Protein AF-A0A5C6S5P2-F1 (afdb_monomer)

Radius of gyration: 38.2 Å; Cα contacts (8 Å, |Δi|>4): 94; chains: 1; bounding box: 93×48×112 Å

Mean predicted aligned error: 16.66 Å

pLDDT: mean 77.73, std 19.02, range [35.62, 97.88]

Secondary structure (DSSP, 8-state):
------PPPP---------------------PPP---------TT--TTHHHHTSHHHHHHHHHHHHHTTTS-TTT---SS-EEEESS-TTT-GGGTT-GGGEEEE-HHHHHHHHHHHTT-PPPSS-HHHHHHHHHHHHHHTS------

Organism: NCBI:txid2599412

Nearest PDB structures (foldseek):
  5x42-assembly1_A  TM=6.898E-01  e=7.001E-02  Legionella pneumophila
  8eea-assembly1_H  TM=7.892E-01  e=2.129E-01  Escherichia coli

Structure (mmCIF, N/CA/C/O backbone):
data_AF-A0A5C6S5P2-F1
#
_entry.id   AF-A0A5C6S5P2-F1
#
loop_
_atom_site.group_PDB
_atom_site.id
_atom_site.type_symbol
_atom_site.label_atom_id
_atom_site.label_alt_id
_atom_site.label_comp_id
_atom_site.label_asym_id
_atom_site.label_entity_id
_atom_site.label_seq_id
_atom_site.pdbx_PDB_ins_code
_atom_site.Cartn_x
_atom_site.Cartn_y
_atom_site.Cartn_z
_atom_site.occupancy
_atom_site.B_iso_or_equiv
_atom_site.auth_seq_id
_atom_site.auth_comp_id
_atom_site.auth_asym_id
_atom_site.auth_atom_id
_atom_site.pdbx_PDB_model_num
ATOM 1 N N . MET A 1 1 ? 58.193 -32.053 98.646 1.00 35.62 1 MET A N 1
ATOM 2 C CA . MET A 1 1 ? 59.516 -31.474 98.309 1.00 35.62 1 MET A CA 1
ATOM 3 C C . MET A 1 1 ? 59.824 -31.781 96.852 1.00 35.62 1 MET A C 1
ATOM 5 O O . MET A 1 1 ? 59.446 -32.876 96.456 1.00 35.62 1 MET A O 1
ATOM 9 N N . PRO A 1 2 ? 60.586 -30.974 96.095 1.00 48.47 2 PRO A N 1
ATOM 10 C CA . PRO A 1 2 ? 60.715 -29.510 95.966 1.00 48.47 2 PRO A CA 1
ATOM 11 C C . PRO A 1 2 ? 59.906 -29.014 94.735 1.00 48.47 2 PRO A C 1
ATOM 13 O O . PRO A 1 2 ? 59.460 -29.825 93.932 1.00 48.47 2 PRO A O 1
ATOM 16 N N . SER A 1 3 ? 59.494 -27.737 94.651 1.00 55.91 3 SER A N 1
ATOM 17 C CA . SER A 1 3 ? 60.0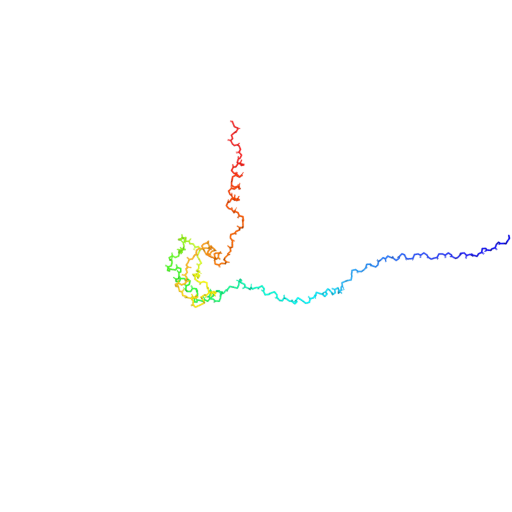38 -26.689 93.740 1.00 55.91 3 SER A CA 1
ATOM 18 C C . SER A 1 3 ? 60.605 -27.235 92.411 1.00 55.91 3 SER A C 1
ATOM 20 O O . SER A 1 3 ? 61.188 -28.298 92.378 1.00 55.91 3 SER A O 1
ATOM 22 N N . TRP A 1 4 ? 60.368 -26.650 91.236 1.00 57.00 4 TRP A N 1
ATOM 23 C CA . TRP A 1 4 ? 61.032 -25.441 90.757 1.00 57.00 4 TRP A CA 1
ATOM 24 C C . TRP A 1 4 ? 60.200 -24.774 89.658 1.00 57.00 4 TRP A C 1
ATOM 26 O O . TRP A 1 4 ? 59.922 -25.337 88.603 1.00 57.00 4 TRP A O 1
ATOM 36 N N . ARG A 1 5 ? 59.870 -23.509 89.912 1.00 53.16 5 ARG A N 1
ATOM 37 C CA . ARG A 1 5 ? 59.452 -22.532 88.911 1.00 53.16 5 ARG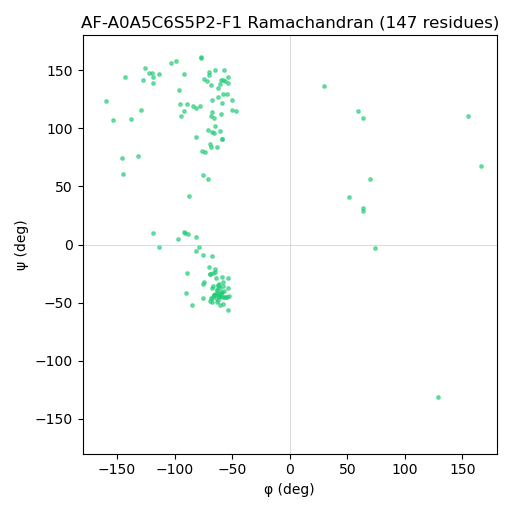 A CA 1
ATOM 38 C C . ARG A 1 5 ? 60.587 -22.337 87.900 1.00 53.16 5 ARG A C 1
ATOM 40 O O . ARG A 1 5 ? 61.725 -22.116 88.313 1.00 53.16 5 ARG A O 1
ATOM 47 N N . ARG A 1 6 ? 60.275 -22.259 86.604 1.00 55.44 6 ARG A N 1
ATOM 48 C CA . ARG A 1 6 ? 61.043 -21.417 85.673 1.00 55.44 6 ARG A CA 1
ATOM 49 C C . ARG A 1 6 ? 60.113 -20.483 84.910 1.00 55.44 6 ARG A C 1
ATOM 51 O O . ARG A 1 6 ? 58.960 -20.791 84.642 1.00 55.44 6 ARG A O 1
ATOM 58 N N . ARG A 1 7 ? 60.647 -19.278 84.743 1.00 54.59 7 ARG A N 1
ATOM 59 C CA . ARG A 1 7 ? 59.991 -18.004 84.469 1.00 54.59 7 ARG A CA 1
ATOM 60 C C . ARG A 1 7 ? 59.403 -17.919 83.064 1.00 54.59 7 ARG A C 1
ATOM 62 O O . ARG A 1 7 ? 60.002 -18.374 82.099 1.00 54.59 7 ARG A O 1
ATOM 69 N N . VAL A 1 8 ? 58.283 -17.212 83.004 1.00 54.47 8 VAL A N 1
ATOM 70 C CA . VAL A 1 8 ? 57.686 -16.593 81.819 1.00 54.47 8 VAL A CA 1
ATOM 71 C C . VAL A 1 8 ? 58.572 -15.432 81.344 1.00 54.47 8 VAL A C 1
ATOM 73 O O . VAL A 1 8 ? 58.969 -14.620 82.186 1.00 54.47 8 VAL A O 1
ATOM 76 N N . PRO A 1 9 ? 58.821 -15.271 80.033 1.00 56.81 9 PRO A N 1
ATOM 77 C CA . PRO A 1 9 ? 59.046 -13.967 79.437 1.00 56.81 9 PRO A CA 1
ATOM 78 C C . PRO A 1 9 ? 57.751 -13.419 78.819 1.00 56.81 9 PRO A C 1
ATOM 80 O O . PRO A 1 9 ? 57.001 -14.112 78.132 1.00 56.81 9 PRO A O 1
ATOM 83 N N . LEU A 1 10 ? 57.507 -12.152 79.137 1.00 51.69 10 LEU A N 1
ATOM 84 C CA . LEU A 1 10 ? 56.377 -11.325 78.739 1.00 51.69 10 LEU A CA 1
ATOM 85 C C . LEU A 1 10 ? 56.464 -10.879 77.270 1.00 51.69 10 LEU A C 1
ATOM 87 O O . LEU A 1 10 ? 57.522 -10.483 76.799 1.00 51.69 10 LEU A O 1
ATOM 91 N N . ALA A 1 11 ? 55.282 -10.849 76.651 1.00 49.47 11 ALA A N 1
ATOM 92 C CA . ALA A 1 11 ? 54.791 -9.893 75.657 1.00 49.47 11 ALA A CA 1
ATOM 93 C C . ALA A 1 11 ? 55.548 -9.697 74.324 1.00 49.47 11 ALA A C 1
ATOM 95 O O . ALA A 1 11 ? 56.562 -9.015 74.245 1.00 49.47 11 ALA A O 1
ATOM 96 N N . ALA A 1 12 ? 54.873 -10.068 73.232 1.00 48.31 12 ALA A N 1
ATOM 97 C CA . ALA A 1 12 ? 54.736 -9.171 72.087 1.00 48.31 12 ALA A CA 1
ATOM 98 C C . ALA A 1 12 ? 53.296 -9.240 71.560 1.00 48.31 12 ALA A C 1
ATOM 100 O O . ALA A 1 12 ? 52.824 -10.237 71.019 1.00 48.31 12 ALA A O 1
ATOM 101 N N . SER A 1 13 ? 52.593 -8.148 71.817 1.00 54.56 13 SER A N 1
ATOM 102 C CA . SER A 1 13 ? 51.258 -7.822 71.353 1.00 54.56 13 SER A CA 1
ATOM 103 C C . SER A 1 13 ? 51.219 -7.657 69.829 1.00 54.56 13 SER A C 1
ATOM 105 O O . SER A 1 13 ? 52.148 -7.136 69.219 1.00 54.56 13 SER A O 1
ATOM 107 N N . THR A 1 14 ? 50.052 -7.979 69.263 1.00 53.38 14 THR A N 1
ATOM 108 C CA . THR A 1 14 ? 49.476 -7.438 68.018 1.00 53.38 14 THR A CA 1
ATOM 109 C C . THR A 1 14 ? 50.200 -7.688 66.693 1.00 53.38 14 THR A C 1
ATOM 111 O O . THR A 1 14 ? 51.063 -6.925 66.280 1.00 53.38 14 THR A O 1
ATOM 114 N N . ARG A 1 15 ? 49.596 -8.553 65.873 1.00 51.53 15 ARG A N 1
ATOM 115 C CA . ARG A 1 15 ? 48.846 -8.057 64.707 1.00 51.53 15 ARG A CA 1
ATOM 116 C C . ARG A 1 15 ? 47.754 -9.060 64.338 1.00 51.53 15 ARG A C 1
ATOM 118 O O . ARG A 1 15 ? 48.019 -10.132 63.809 1.00 51.53 15 ARG A O 1
ATOM 125 N N . ARG A 1 16 ? 46.509 -8.684 64.639 1.00 54.16 16 ARG A N 1
ATOM 126 C CA . ARG A 1 16 ? 45.293 -9.257 64.048 1.00 54.16 16 ARG A CA 1
ATOM 127 C C . ARG A 1 16 ? 45.525 -9.315 62.535 1.00 54.16 16 ARG A C 1
ATOM 129 O O . ARG A 1 16 ? 45.685 -8.261 61.919 1.00 54.16 16 ARG A O 1
ATOM 136 N N . GLN A 1 17 ? 45.583 -10.505 61.944 1.00 50.72 17 GLN A N 1
ATOM 137 C CA . GLN A 1 17 ? 45.467 -10.618 60.495 1.00 50.72 17 GLN A CA 1
ATOM 138 C C . GLN A 1 17 ? 44.032 -10.229 60.150 1.00 50.72 17 GLN A C 1
ATOM 140 O O . GLN A 1 17 ? 43.100 -11.006 60.340 1.00 50.72 17 GLN A O 1
ATOM 145 N N . GLN A 1 18 ? 43.839 -8.971 59.759 1.00 57.09 18 GLN A N 1
ATOM 146 C CA . GLN A 1 18 ? 42.621 -8.589 59.068 1.00 57.09 18 GLN A CA 1
ATOM 147 C C . GLN A 1 18 ? 42.675 -9.176 57.653 1.00 57.09 18 GLN A C 1
ATOM 149 O O . GLN A 1 18 ? 43.750 -9.180 57.045 1.00 57.09 18 GLN A O 1
ATOM 154 N N . PRO A 1 19 ? 41.545 -9.674 57.129 1.00 48.25 19 PRO A N 1
ATOM 155 C CA . PRO A 1 19 ? 41.481 -10.197 55.778 1.00 48.25 19 PRO A CA 1
ATOM 156 C C . PRO A 1 19 ? 41.799 -9.095 54.769 1.00 48.25 19 PRO A C 1
ATOM 158 O O . PRO A 1 19 ? 41.315 -7.965 54.854 1.00 48.25 19 PRO A O 1
ATOM 161 N N . CYS A 1 20 ? 42.640 -9.460 53.809 1.00 46.25 20 CYS A N 1
ATOM 162 C CA . CYS A 1 20 ? 42.955 -8.667 52.643 1.00 46.25 20 CYS A CA 1
ATOM 163 C C . CYS A 1 20 ? 41.675 -8.391 51.841 1.00 46.25 20 CYS A C 1
ATOM 165 O O . CYS A 1 20 ? 41.104 -9.277 51.216 1.00 46.25 20 CYS A O 1
ATOM 167 N N . TRP A 1 21 ? 41.251 -7.133 51.803 1.00 48.00 21 TRP A N 1
ATOM 168 C CA . TRP A 1 21 ? 40.530 -6.637 50.640 1.00 48.00 21 TRP A CA 1
ATOM 169 C C . TRP A 1 21 ? 41.561 -6.085 49.665 1.00 48.00 21 TRP A C 1
ATOM 171 O O . TRP A 1 21 ? 42.284 -5.144 49.994 1.00 48.00 21 TRP A O 1
ATOM 181 N N . PRO A 1 22 ? 41.605 -6.626 48.445 1.00 50.53 22 PRO A N 1
ATOM 182 C CA . PRO A 1 22 ? 41.830 -5.763 47.311 1.00 50.53 22 PRO A CA 1
ATOM 183 C C . PRO A 1 22 ? 40.760 -6.032 46.261 1.00 50.53 22 PRO A C 1
ATOM 185 O O . PRO A 1 22 ? 40.716 -7.089 45.632 1.00 50.53 22 PRO A O 1
ATOM 188 N N . TRP A 1 23 ? 39.945 -5.009 46.012 1.00 52.06 23 TRP A N 1
ATOM 189 C CA . TRP A 1 23 ? 39.332 -4.822 44.706 1.00 52.06 23 TRP A CA 1
ATOM 190 C C . TRP A 1 23 ? 40.459 -4.692 43.681 1.00 52.06 23 TRP A C 1
ATOM 192 O O . TRP A 1 23 ? 40.996 -3.611 43.440 1.00 52.06 23 TRP A O 1
ATOM 202 N N . ARG A 1 24 ? 40.864 -5.831 43.118 1.00 44.78 24 ARG A N 1
ATOM 203 C CA . ARG A 1 24 ? 41.831 -5.904 42.033 1.00 44.78 24 ARG A CA 1
ATOM 204 C C . ARG A 1 24 ? 41.052 -5.950 40.726 1.00 44.78 24 ARG A C 1
ATOM 206 O O . ARG A 1 24 ? 40.370 -6.917 40.406 1.00 44.78 24 ARG A O 1
ATOM 213 N N . ARG A 1 25 ? 41.159 -4.859 39.978 1.00 48.03 25 ARG A N 1
ATOM 214 C CA . ARG A 1 25 ? 40.766 -4.756 38.576 1.00 48.03 25 ARG A CA 1
ATOM 215 C C . ARG A 1 25 ? 41.707 -5.676 37.780 1.00 48.03 25 ARG A C 1
ATOM 217 O O . ARG A 1 25 ? 42.897 -5.388 37.699 1.00 48.03 25 ARG A O 1
ATOM 224 N N . GLY A 1 26 ? 41.203 -6.799 37.263 1.00 44.81 26 GLY A N 1
ATOM 225 C CA . GLY A 1 26 ? 41.970 -7.686 36.381 1.00 44.81 26 GLY A CA 1
ATOM 226 C C . GLY A 1 26 ? 41.516 -9.147 36.367 1.00 44.81 26 GLY A C 1
ATOM 227 O O . GLY A 1 26 ? 41.780 -9.890 37.304 1.00 44.81 26 GLY A O 1
ATOM 228 N N . SER A 1 27 ? 40.934 -9.547 35.234 1.00 53.81 27 SER A N 1
ATOM 229 C CA . SER A 1 27 ? 41.123 -10.872 34.622 1.00 53.81 27 SER A CA 1
ATOM 230 C C . SER A 1 27 ? 40.516 -12.089 35.328 1.00 53.81 27 SER A C 1
ATOM 232 O O . SER A 1 27 ? 41.183 -13.092 35.557 1.00 53.81 27 SER A O 1
ATOM 234 N N . GLY A 1 28 ? 39.205 -12.048 35.569 1.00 43.53 28 GLY A N 1
ATOM 235 C CA . GLY A 1 28 ? 38.398 -13.266 35.609 1.00 43.53 28 GLY A CA 1
ATOM 236 C C . GLY A 1 28 ? 38.043 -13.674 34.182 1.00 43.53 28 GLY A C 1
ATOM 237 O O . GLY A 1 28 ? 37.068 -13.175 33.624 1.00 43.53 28 GLY A O 1
ATOM 238 N N . CYS A 1 29 ? 38.859 -14.534 33.572 1.00 51.97 29 CYS A N 1
ATOM 239 C CA . CYS A 1 29 ? 38.574 -15.138 32.275 1.00 51.97 29 CYS A CA 1
ATOM 240 C C . CYS A 1 29 ? 37.396 -16.103 32.447 1.00 51.97 29 CYS A C 1
ATOM 242 O O . CYS A 1 29 ? 37.594 -17.303 32.638 1.00 51.97 29 CYS A O 1
ATOM 244 N N . TRP A 1 30 ? 36.164 -15.600 32.396 1.00 53.53 30 TRP A N 1
ATOM 245 C CA . TRP A 1 30 ? 35.026 -16.451 32.084 1.00 53.53 30 TRP A CA 1
ATOM 246 C C . TRP A 1 30 ? 35.295 -17.001 30.685 1.00 53.53 30 TRP A C 1
ATOM 248 O O . TRP A 1 30 ? 35.115 -16.313 29.682 1.00 53.53 30 TRP A O 1
ATOM 258 N N . ARG A 1 31 ? 35.834 -18.220 30.601 1.00 51.66 31 ARG A N 1
ATOM 259 C CA . ARG A 1 31 ? 35.862 -18.971 29.350 1.00 51.66 31 ARG A CA 1
ATOM 260 C C . ARG A 1 31 ? 34.410 -19.336 29.068 1.00 51.66 31 ARG A C 1
ATOM 262 O O . ARG A 1 31 ? 33.925 -20.376 29.496 1.00 51.66 31 ARG A O 1
ATOM 269 N N . HIS A 1 32 ? 33.700 -18.431 28.404 1.00 54.03 32 HIS A N 1
ATOM 270 C CA . HIS A 1 32 ? 32.482 -18.798 27.709 1.00 54.03 32 HIS A CA 1
ATOM 271 C C . HIS A 1 32 ? 32.885 -19.881 26.695 1.00 54.03 32 HIS A C 1
ATOM 273 O O . HIS A 1 32 ? 33.873 -19.678 25.978 1.00 54.03 32 HIS A O 1
ATOM 279 N N . PRO A 1 33 ? 32.204 -21.039 26.639 1.00 59.00 33 PRO A N 1
ATOM 280 C CA . PRO A 1 33 ? 32.390 -21.946 25.514 1.00 59.00 33 PRO A CA 1
ATOM 281 C C . PRO A 1 33 ? 32.146 -21.145 24.222 1.00 59.00 33 PRO A C 1
ATOM 283 O O . PRO A 1 33 ? 31.241 -20.301 24.215 1.00 59.00 33 PRO A O 1
ATOM 286 N N . PRO A 1 34 ? 32.943 -21.331 23.149 1.00 56.69 34 PRO A N 1
ATOM 287 C CA . PRO A 1 34 ? 32.624 -20.695 21.881 1.00 56.69 34 PRO A CA 1
ATOM 288 C C . PRO A 1 34 ? 31.197 -21.105 21.536 1.00 56.69 34 PRO A C 1
ATOM 290 O O . PRO A 1 34 ? 30.861 -22.285 21.624 1.00 56.69 34 PRO A O 1
ATOM 293 N N . ALA A 1 35 ? 30.349 -20.131 21.216 1.00 57.25 35 ALA A N 1
ATOM 294 C CA . ALA A 1 35 ? 28.999 -20.393 20.752 1.00 57.25 35 ALA A CA 1
ATOM 295 C C . ALA A 1 35 ? 29.085 -21.162 19.422 1.00 57.25 35 ALA A C 1
ATOM 297 O O . ALA A 1 35 ? 29.068 -20.579 18.340 1.00 57.25 35 ALA A O 1
ATOM 298 N N . SER A 1 36 ? 29.231 -22.483 19.491 1.00 58.69 36 SER A N 1
ATOM 299 C CA . SER A 1 36 ? 29.076 -23.408 18.377 1.00 58.69 36 SER A CA 1
ATOM 300 C C . SER A 1 36 ? 27.585 -23.507 18.079 1.00 58.69 36 SER A C 1
ATOM 302 O O . SER A 1 36 ? 26.883 -24.407 18.523 1.00 58.69 36 SER A O 1
ATOM 304 N N . GLY A 1 37 ? 27.088 -22.499 17.372 1.00 51.50 37 GLY A N 1
ATOM 305 C CA . GLY A 1 37 ? 25.681 -22.382 17.034 1.00 51.50 37 GLY A CA 1
ATOM 306 C C . GLY A 1 37 ? 25.379 -20.984 16.536 1.00 51.50 37 GLY A C 1
ATOM 307 O O . GLY A 1 37 ? 24.701 -20.220 17.216 1.00 51.50 37 GLY A O 1
ATOM 308 N N . GLY A 1 38 ? 25.922 -20.631 15.367 1.00 48.91 38 GLY A N 1
ATOM 309 C CA . GLY A 1 38 ? 25.502 -19.431 14.653 1.00 48.91 38 GLY A CA 1
ATOM 310 C C . GLY A 1 38 ? 23.982 -19.439 14.553 1.00 48.91 38 GLY A C 1
ATOM 311 O O . GLY A 1 38 ? 23.400 -20.346 13.961 1.00 48.91 38 GLY A O 1
ATOM 312 N N . SER A 1 39 ? 23.328 -18.469 15.182 1.00 55.44 39 SER A N 1
ATOM 313 C CA . SER A 1 39 ? 21.882 -18.349 15.129 1.00 55.44 39 SER A CA 1
ATOM 314 C C . SER A 1 39 ? 21.478 -18.023 13.689 1.00 55.44 39 SER A C 1
ATOM 316 O O . SER A 1 39 ? 21.479 -16.861 13.286 1.00 55.44 39 SER A O 1
ATOM 318 N N . THR A 1 40 ? 21.104 -19.026 12.894 1.00 56.28 40 THR A N 1
ATOM 319 C CA . THR A 1 40 ? 20.336 -18.842 11.654 1.00 56.28 40 THR A CA 1
ATOM 320 C C . THR A 1 40 ? 18.904 -18.441 12.006 1.00 56.28 40 THR A C 1
ATOM 322 O O . THR A 1 40 ? 17.941 -19.108 11.628 1.00 56.28 40 THR A O 1
ATOM 325 N N . LEU A 1 41 ? 18.740 -17.354 12.765 1.00 58.16 41 LEU A N 1
ATOM 326 C CA . LEU A 1 41 ? 17.472 -16.647 12.792 1.00 58.16 41 LEU A CA 1
ATOM 327 C C . LEU A 1 41 ? 17.302 -16.096 11.379 1.00 58.16 41 LEU A C 1
ATOM 329 O O . LEU A 1 41 ? 17.997 -15.171 10.960 1.00 58.16 41 LEU A O 1
ATOM 333 N N . ARG A 1 42 ? 16.455 -16.777 10.604 1.00 56.25 42 ARG A N 1
ATOM 334 C CA . ARG A 1 42 ? 16.115 -16.416 9.231 1.00 56.25 42 ARG A CA 1
ATOM 335 C C . ARG A 1 42 ? 15.741 -14.937 9.226 1.00 56.25 42 ARG A C 1
ATOM 337 O O . ARG A 1 42 ? 14.888 -14.505 9.998 1.00 56.25 42 ARG A O 1
ATOM 344 N N . ASN A 1 43 ? 16.416 -14.155 8.388 1.00 57.38 43 ASN A N 1
ATOM 345 C CA . ASN A 1 43 ? 16.182 -12.721 8.252 1.00 57.38 43 ASN A CA 1
ATOM 346 C C . ASN A 1 43 ? 14.883 -12.481 7.458 1.00 57.38 43 ASN A C 1
ATOM 348 O O . ASN A 1 43 ? 14.893 -11.896 6.374 1.00 57.38 43 ASN A O 1
ATOM 352 N N . ASP A 1 44 ? 13.757 -12.986 7.967 1.00 59.47 44 ASP A N 1
ATOM 353 C CA . ASP A 1 44 ? 12.447 -12.921 7.310 1.00 59.47 44 ASP A CA 1
ATOM 354 C C . ASP A 1 44 ? 11.893 -11.490 7.227 1.00 59.47 44 ASP A C 1
ATOM 356 O O . ASP A 1 44 ? 10.969 -11.226 6.463 1.00 59.47 44 ASP A O 1
ATOM 360 N N . PHE A 1 45 ? 12.529 -10.538 7.917 1.00 63.97 45 PHE A N 1
ATOM 361 C CA . PHE A 1 45 ? 12.230 -9.105 7.857 1.00 63.97 45 PHE A CA 1
ATOM 362 C C . PHE A 1 45 ? 13.041 -8.342 6.796 1.00 63.97 45 PHE A C 1
ATOM 364 O O . PHE A 1 45 ? 13.029 -7.107 6.770 1.00 63.97 45 PHE A O 1
ATOM 371 N N . THR A 1 46 ? 13.761 -9.044 5.914 1.00 75.31 46 THR A N 1
ATOM 372 C CA . THR A 1 46 ? 14.506 -8.403 4.822 1.00 75.31 46 THR A CA 1
ATOM 373 C C . THR A 1 46 ? 13.550 -7.594 3.938 1.00 75.31 46 THR A C 1
ATOM 375 O O . THR A 1 46 ? 12.609 -8.131 3.357 1.00 75.31 46 THR A O 1
ATOM 378 N N . ARG A 1 47 ? 13.784 -6.281 3.799 1.00 80.69 47 ARG A N 1
ATOM 379 C CA . ARG A 1 47 ? 12.977 -5.407 2.926 1.00 80.69 47 ARG A CA 1
ATOM 380 C C . ARG A 1 47 ? 13.346 -5.609 1.452 1.00 80.69 47 ARG A C 1
ATOM 382 O O . ARG A 1 47 ? 14.089 -4.806 0.886 1.00 80.69 47 ARG A O 1
ATOM 389 N N . TYR A 1 48 ? 12.808 -6.661 0.834 1.00 84.38 48 TYR A N 1
ATOM 390 C CA . TYR A 1 48 ? 13.073 -7.031 -0.565 1.00 84.38 48 TYR A CA 1
ATOM 391 C C . TYR A 1 48 ? 12.815 -5.885 -1.553 1.00 84.38 48 TYR A C 1
ATOM 393 O O . TYR A 1 48 ? 13.612 -5.674 -2.456 1.00 84.38 48 TYR A O 1
ATOM 401 N N . SER A 1 49 ? 11.783 -5.067 -1.344 1.0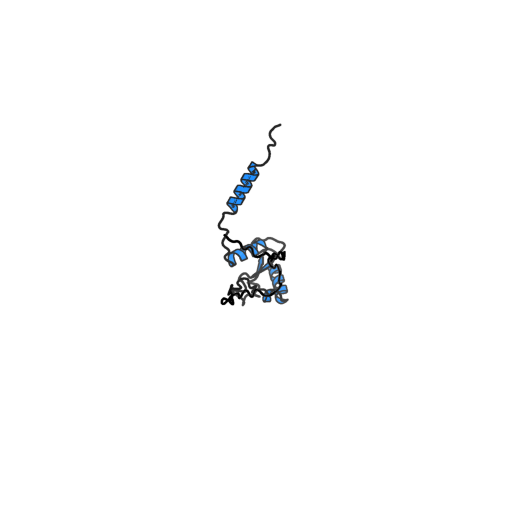0 87.69 49 SER A N 1
ATOM 402 C CA . SER A 1 49 ? 11.437 -3.950 -2.237 1.00 87.69 49 SER A CA 1
ATOM 403 C C . SER A 1 49 ? 12.304 -2.690 -2.060 1.00 87.69 49 SER A C 1
ATOM 405 O O . SER A 1 49 ? 12.133 -1.718 -2.797 1.00 87.69 49 SER A O 1
ATOM 407 N N . ARG A 1 50 ? 13.263 -2.654 -1.117 1.00 90.06 50 ARG A N 1
ATOM 408 C CA . ARG A 1 50 ? 14.059 -1.439 -0.825 1.00 90.06 50 ARG A CA 1
ATOM 409 C C . ARG A 1 50 ? 14.866 -0.945 -2.027 1.00 90.06 50 ARG A C 1
ATOM 411 O O . ARG A 1 50 ? 15.021 0.259 -2.193 1.00 90.06 50 ARG A O 1
ATOM 418 N N . HIS A 1 51 ? 15.419 -1.848 -2.830 1.00 88.31 51 HIS A N 1
ATOM 419 C CA . HIS A 1 51 ? 16.204 -1.468 -4.008 1.00 88.31 51 HIS A CA 1
ATOM 420 C C . HIS A 1 51 ? 15.306 -0.963 -5.148 1.00 88.31 51 HIS A C 1
ATOM 422 O O . HIS A 1 51 ? 15.686 -0.034 -5.853 1.00 88.31 51 HIS A O 1
ATOM 428 N N . VAL A 1 52 ? 14.088 -1.505 -5.257 1.00 90.62 52 VAL A N 1
ATOM 429 C CA . VAL A 1 52 ? 13.069 -1.089 -6.232 1.00 90.62 52 VAL A CA 1
ATOM 430 C C . VAL A 1 52 ? 12.571 0.322 -5.919 1.00 90.62 52 VAL A C 1
ATOM 432 O O . VAL A 1 52 ? 12.566 1.200 -6.776 1.00 90.62 52 VAL A O 1
ATOM 435 N N . THR A 1 53 ? 12.211 0.573 -4.660 1.00 91.19 53 THR A N 1
ATOM 436 C CA . THR A 1 53 ? 11.469 1.781 -4.262 1.00 91.19 53 THR A CA 1
ATOM 437 C C . THR A 1 53 ? 12.322 3.045 -4.082 1.00 91.19 53 THR A C 1
ATOM 439 O O . THR A 1 53 ? 11.781 4.128 -3.862 1.00 91.19 53 THR A O 1
ATOM 442 N N . ARG A 1 54 ? 13.657 2.956 -4.178 1.00 91.62 54 ARG A N 1
ATOM 443 C CA . ARG A 1 54 ? 14.561 4.112 -3.984 1.00 91.62 54 ARG A CA 1
ATOM 444 C C . ARG A 1 54 ? 14.857 4.905 -5.256 1.00 91.62 54 ARG A C 1
ATOM 446 O O . ARG A 1 54 ? 15.227 6.074 -5.155 1.00 91.62 54 ARG A O 1
ATOM 453 N N . GLY A 1 55 ? 14.742 4.281 -6.425 1.00 92.62 55 GLY A N 1
ATOM 454 C CA . GLY A 1 55 ? 15.174 4.872 -7.692 1.00 92.62 55 GLY A CA 1
ATOM 455 C C . GLY A 1 55 ? 14.216 5.933 -8.257 1.00 92.62 55 GLY A C 1
ATOM 456 O O . GLY A 1 55 ? 13.034 5.956 -7.909 1.00 92.62 55 GLY A O 1
ATOM 457 N N . PRO A 1 56 ? 14.685 6.790 -9.185 1.00 94.38 56 PRO A N 1
ATOM 458 C CA . PRO A 1 56 ? 13.837 7.766 -9.879 1.00 94.38 56 PRO A CA 1
ATOM 459 C C . PRO A 1 56 ? 12.724 7.097 -10.697 1.00 94.38 56 PRO A C 1
ATOM 461 O O . PRO A 1 56 ? 11.603 7.600 -10.723 1.00 94.38 56 PRO A O 1
ATOM 464 N N . ARG A 1 57 ? 12.995 5.913 -11.267 1.00 94.81 57 ARG A N 1
ATOM 465 C CA . ARG A 1 57 ? 11.996 5.078 -11.952 1.00 94.81 57 ARG A CA 1
ATOM 466 C C . ARG A 1 57 ? 10.770 4.820 -11.074 1.00 94.81 57 ARG A C 1
ATOM 468 O O . ARG A 1 57 ? 9.645 4.959 -11.539 1.00 94.81 57 ARG A O 1
ATOM 475 N N . TRP A 1 58 ? 10.984 4.491 -9.800 1.00 96.38 58 TRP A N 1
ATOM 476 C CA . TRP A 1 58 ? 9.890 4.262 -8.860 1.00 96.38 58 TRP A CA 1
ATOM 477 C C . TRP A 1 58 ? 9.113 5.534 -8.544 1.00 96.38 58 TRP A C 1
ATOM 479 O O . TRP A 1 58 ? 7.896 5.482 -8.430 1.00 96.38 58 TRP A O 1
ATOM 489 N N . LYS A 1 59 ? 9.783 6.687 -8.428 1.00 95.44 59 LYS A N 1
ATOM 490 C CA . LYS A 1 59 ? 9.098 7.966 -8.181 1.00 95.44 59 LYS A CA 1
ATOM 491 C C . LYS A 1 59 ? 8.127 8.304 -9.314 1.00 95.44 59 LYS A C 1
ATOM 493 O O . LYS A 1 59 ? 6.986 8.654 -9.031 1.00 95.44 59 LYS A O 1
ATOM 498 N N . ALA A 1 60 ? 8.562 8.144 -10.564 1.00 96.19 60 ALA A N 1
ATOM 499 C CA . ALA A 1 60 ? 7.713 8.355 -11.734 1.00 96.19 60 ALA A CA 1
ATOM 500 C C . ALA A 1 60 ? 6.538 7.363 -11.763 1.00 96.19 60 ALA A C 1
ATOM 502 O O . ALA A 1 60 ? 5.385 7.773 -11.861 1.00 96.19 60 ALA A O 1
ATOM 503 N N . LEU A 1 61 ? 6.822 6.069 -11.582 1.00 96.44 61 LEU A N 1
ATOM 504 C CA . LEU A 1 61 ? 5.804 5.017 -11.578 1.00 96.44 61 LEU A CA 1
ATOM 505 C C . LEU A 1 61 ? 4.775 5.209 -10.458 1.00 96.44 61 LEU A C 1
ATOM 507 O O . LEU A 1 61 ? 3.576 5.085 -10.682 1.00 96.44 61 LEU A O 1
ATOM 511 N N . ARG A 1 62 ? 5.236 5.573 -9.259 1.00 96.75 62 ARG A N 1
ATOM 512 C CA . ARG A 1 62 ? 4.376 5.897 -8.122 1.00 96.75 62 ARG A CA 1
ATOM 513 C C . ARG A 1 62 ? 3.411 7.026 -8.464 1.00 96.75 62 ARG A C 1
ATOM 515 O O . ARG A 1 62 ? 2.242 6.914 -8.119 1.00 96.75 62 ARG A O 1
ATOM 522 N N . MET A 1 63 ? 3.882 8.098 -9.098 1.00 96.75 63 MET A N 1
ATOM 523 C CA . MET A 1 63 ? 3.003 9.204 -9.483 1.00 96.75 63 MET A CA 1
ATOM 524 C C . MET A 1 63 ? 1.985 8.774 -10.540 1.00 96.75 63 MET A C 1
ATOM 526 O O . MET A 1 63 ? 0.807 9.058 -10.362 1.00 96.75 63 MET A O 1
ATOM 530 N N . ALA A 1 64 ? 2.405 8.012 -11.554 1.00 97.19 64 ALA A N 1
ATOM 531 C CA . ALA A 1 64 ? 1.503 7.490 -12.582 1.00 97.19 64 ALA A CA 1
ATOM 532 C C . ALA A 1 64 ? 0.398 6.589 -11.996 1.00 97.19 64 ALA A C 1
ATOM 534 O O . ALA A 1 64 ? -0.764 6.704 -12.373 1.00 97.19 64 ALA A O 1
ATOM 535 N N . VAL A 1 65 ? 0.737 5.726 -11.033 1.00 97.38 65 VAL A N 1
ATOM 536 C CA . VAL A 1 65 ? -0.240 4.877 -10.326 1.00 97.38 65 VAL A CA 1
ATOM 537 C C . VAL A 1 65 ? -1.196 5.719 -9.479 1.00 97.38 65 VAL A C 1
ATOM 539 O O . VAL A 1 65 ? -2.400 5.497 -9.512 1.00 97.38 65 VAL A O 1
ATOM 542 N N . MET A 1 66 ? -0.683 6.716 -8.752 1.00 96.94 66 MET A N 1
ATOM 543 C CA . MET A 1 66 ? -1.518 7.605 -7.934 1.00 96.94 66 MET A CA 1
ATOM 544 C C . MET A 1 66 ? -2.497 8.420 -8.786 1.00 96.94 66 MET A C 1
ATOM 546 O O . MET A 1 66 ? -3.644 8.605 -8.384 1.00 96.94 66 MET A O 1
ATOM 550 N N . GLU A 1 67 ? -2.059 8.882 -9.956 1.00 97.06 67 GLU A N 1
ATOM 551 C CA . GLU A 1 67 ? -2.896 9.601 -10.916 1.00 97.06 67 GLU A CA 1
ATOM 552 C C . GLU A 1 67 ? -3.962 8.688 -11.532 1.00 97.06 67 GLU A C 1
ATOM 554 O O . GLU A 1 67 ? -5.140 9.046 -11.525 1.00 97.06 67 GLU A O 1
ATOM 559 N N . ARG A 1 68 ? -3.581 7.473 -11.958 1.00 97.12 68 ARG A N 1
ATOM 560 C CA . ARG A 1 68 ? -4.509 6.434 -12.440 1.00 97.12 68 ARG A CA 1
ATOM 561 C C . ARG A 1 68 ? -5.603 6.130 -11.416 1.00 97.12 68 ARG A C 1
ATOM 563 O O . ARG A 1 68 ? -6.775 6.062 -11.772 1.00 97.12 68 ARG A O 1
ATOM 570 N N . ASP A 1 69 ? -5.223 5.981 -10.149 1.00 96.50 69 ASP A N 1
ATOM 571 C CA . ASP A 1 69 ? -6.142 5.643 -9.055 1.00 96.50 69 ASP A CA 1
ATOM 572 C C . ASP A 1 69 ? -6.901 6.882 -8.525 1.00 96.50 69 ASP A C 1
ATOM 574 O O . ASP A 1 69 ? -7.629 6.817 -7.530 1.00 96.50 69 ASP A O 1
ATOM 578 N N . GLY A 1 70 ? -6.744 8.044 -9.173 1.00 97.00 70 GLY A N 1
ATOM 579 C CA . GLY A 1 70 ? -7.456 9.276 -8.838 1.00 97.00 70 GLY A CA 1
ATOM 580 C C . GLY A 1 70 ? -7.136 9.810 -7.440 1.00 97.00 70 GLY A C 1
ATOM 581 O O . GLY A 1 70 ? -7.999 10.432 -6.809 1.00 97.00 70 GLY A O 1
ATOM 582 N N . PHE A 1 71 ? -5.925 9.542 -6.941 1.00 97.19 71 PHE A N 1
ATOM 583 C CA . PHE A 1 71 ? -5.467 9.875 -5.590 1.00 97.19 71 PHE A CA 1
ATOM 584 C C . PHE A 1 71 ? -6.431 9.386 -4.497 1.00 97.19 71 PHE A C 1
ATOM 586 O O . PHE A 1 71 ? -6.703 10.088 -3.515 1.00 97.19 71 PHE A O 1
ATOM 593 N N . LYS A 1 72 ? -6.956 8.171 -4.670 1.00 97.88 72 LYS A N 1
ATOM 594 C CA . LYS A 1 72 ? -7.817 7.479 -3.708 1.00 97.88 72 LYS A CA 1
ATOM 595 C C . LYS A 1 72 ? -7.253 6.104 -3.390 1.00 97.88 72 LYS A C 1
ATOM 597 O O . LYS A 1 72 ? -6.593 5.483 -4.214 1.00 97.88 72 LYS A O 1
ATOM 602 N N . CYS A 1 73 ? -7.549 5.623 -2.189 1.00 97.81 73 CYS A N 1
ATOM 603 C CA . CYS A 1 73 ? -7.354 4.223 -1.853 1.00 97.81 73 CYS A CA 1
ATOM 604 C C . CYS A 1 73 ? -8.246 3.358 -2.753 1.00 97.81 73 CYS A C 1
ATOM 606 O O . CYS A 1 73 ? -9.455 3.588 -2.789 1.00 97.81 73 CYS A O 1
ATOM 608 N N . VAL A 1 74 ? -7.679 2.361 -3.432 1.00 97.25 74 VAL A N 1
ATOM 609 C CA . VAL A 1 74 ? -8.456 1.450 -4.292 1.00 97.25 74 VAL A CA 1
ATOM 610 C C . VAL A 1 74 ? -9.380 0.523 -3.496 1.00 97.25 74 VAL A C 1
ATOM 612 O O . VAL A 1 74 ? -10.402 0.094 -4.012 1.00 97.25 74 VAL A O 1
ATOM 615 N N . ASP A 1 75 ? -9.039 0.251 -2.235 1.00 95.94 75 ASP A N 1
ATOM 616 C CA . ASP A 1 75 ? -9.784 -0.664 -1.365 1.00 95.94 75 ASP A CA 1
ATOM 617 C C . ASP A 1 75 ? -10.966 0.037 -0.673 1.00 95.94 75 ASP A C 1
ATOM 619 O O . ASP A 1 75 ? -12.109 -0.394 -0.771 1.00 95.94 75 ASP A O 1
ATOM 623 N N . CYS A 1 76 ? -10.715 1.175 -0.013 1.00 96.50 76 CYS A N 1
ATOM 624 C CA . CYS A 1 76 ? -11.733 1.870 0.788 1.00 96.50 76 CYS A CA 1
ATOM 625 C C . CYS A 1 76 ? -12.163 3.243 0.247 1.00 96.50 76 CYS A C 1
ATOM 627 O O . CYS A 1 76 ? -12.991 3.912 0.860 1.00 96.50 76 CYS A O 1
ATOM 629 N N . GLY A 1 77 ? -11.575 3.727 -0.850 1.00 96.38 77 GLY A N 1
ATOM 630 C CA . GLY A 1 77 ? -11.904 5.028 -1.448 1.00 96.38 77 GLY A CA 1
ATOM 631 C C . GLY A 1 77 ? -11.392 6.261 -0.689 1.00 96.38 77 GLY A C 1
ATOM 632 O O . GLY A 1 77 ? -11.568 7.386 -1.164 1.00 96.38 77 GLY A O 1
ATOM 633 N N . ALA A 1 78 ? -10.745 6.084 0.470 1.00 96.19 78 ALA A N 1
ATOM 634 C CA . ALA A 1 78 ? -10.231 7.188 1.277 1.00 96.19 78 ALA A CA 1
ATOM 635 C C . ALA A 1 78 ? -9.207 8.039 0.508 1.00 96.19 78 ALA A C 1
ATOM 637 O O . ALA A 1 78 ? -8.356 7.521 -0.218 1.00 96.19 78 ALA A O 1
ATOM 638 N N . ARG A 1 79 ? -9.264 9.358 0.713 1.00 95.38 79 ARG A N 1
ATOM 639 C CA . ARG A 1 79 ? -8.280 10.326 0.209 1.00 95.38 79 ARG A CA 1
ATOM 640 C C . ARG A 1 79 ? -7.347 10.767 1.335 1.00 95.38 79 ARG A C 1
ATOM 642 O O . ARG A 1 79 ? -7.718 10.718 2.504 1.00 95.38 79 ARG A O 1
ATOM 649 N N . GLY A 1 80 ? -6.149 11.229 0.982 1.00 93.31 80 GLY A N 1
ATOM 650 C CA . GLY A 1 80 ? -5.174 11.770 1.931 1.00 93.31 80 GLY A CA 1
ATOM 651 C C . GLY A 1 80 ? -3.805 11.122 1.774 1.00 93.31 80 GLY A C 1
ATOM 652 O O . GLY A 1 80 ? -3.277 11.028 0.667 1.00 93.31 80 GLY A O 1
ATOM 653 N N . ARG A 1 81 ? -3.208 10.680 2.887 1.00 94.81 81 ARG A N 1
ATOM 654 C CA . ARG A 1 81 ? -1.919 9.978 2.856 1.00 94.81 81 ARG A CA 1
ATOM 655 C C . ARG A 1 81 ? -2.107 8.619 2.182 1.00 94.81 81 ARG A C 1
ATOM 657 O O . ARG A 1 81 ? -2.777 7.758 2.740 1.00 94.81 81 ARG A O 1
ATOM 664 N N . LEU A 1 82 ? -1.493 8.435 1.015 1.00 96.88 82 LEU A N 1
ATOM 665 C CA . LEU A 1 82 ? -1.521 7.185 0.255 1.00 96.88 82 LEU A CA 1
ATOM 666 C C . LEU A 1 82 ? -0.114 6.616 0.061 1.00 96.88 82 LEU A C 1
ATOM 668 O O . LEU A 1 82 ? 0.886 7.333 -0.059 1.00 96.88 82 LEU A O 1
ATOM 672 N N . GLU A 1 83 ? -0.042 5.297 0.015 1.00 95.25 83 GLU A N 1
ATOM 673 C CA . GLU A 1 83 ? 1.150 4.497 -0.216 1.00 95.25 83 GLU A CA 1
ATOM 674 C C . GLU A 1 83 ? 0.937 3.679 -1.498 1.00 95.25 83 GLU A C 1
ATOM 676 O O . GLU A 1 83 ? -0.167 3.224 -1.769 1.00 95.25 83 GLU A O 1
ATOM 681 N N . CYS A 1 84 ? 1.973 3.574 -2.333 1.00 96.12 84 CYS A N 1
ATOM 682 C CA . CYS A 1 84 ? 1.935 2.731 -3.526 1.00 96.12 84 CYS A CA 1
ATOM 683 C C . CYS A 1 84 ? 2.475 1.368 -3.112 1.00 96.12 84 CYS A C 1
ATOM 685 O O . CYS A 1 84 ? 3.636 1.280 -2.698 1.00 96.12 84 CYS A O 1
ATOM 687 N N . ASP A 1 85 ? 1.605 0.372 -3.164 1.00 94.94 85 ASP A N 1
ATOM 688 C CA . ASP A 1 85 ? 1.828 -0.980 -2.680 1.00 94.94 85 ASP A CA 1
ATOM 689 C C . ASP A 1 85 ? 1.841 -1.976 -3.848 1.00 94.94 85 ASP A C 1
ATOM 691 O O . ASP A 1 85 ? 1.144 -1.787 -4.847 1.00 94.94 85 ASP A O 1
ATOM 695 N N . HIS A 1 86 ? 2.648 -3.030 -3.721 1.00 95.38 86 HIS A N 1
ATOM 696 C CA . HIS A 1 86 ? 2.731 -4.114 -4.699 1.00 95.38 86 HIS A CA 1
ATOM 697 C C . HIS A 1 86 ? 1.632 -5.135 -4.425 1.00 95.38 86 HIS A C 1
ATOM 699 O O . HIS A 1 86 ? 1.657 -5.735 -3.356 1.00 95.38 86 HIS A O 1
ATOM 705 N N . ILE A 1 87 ? 0.709 -5.376 -5.365 1.00 94.69 87 ILE A N 1
ATOM 706 C CA . ILE A 1 87 ? -0.362 -6.385 -5.242 1.00 94.69 87 ILE A CA 1
ATOM 707 C C . ILE A 1 87 ? 0.253 -7.745 -4.899 1.00 94.69 87 ILE A C 1
ATOM 709 O O . ILE A 1 87 ? -0.032 -8.280 -3.831 1.00 94.69 87 ILE A O 1
ATOM 713 N N . GLU A 1 88 ? 1.173 -8.221 -5.738 1.00 92.50 88 GLU A N 1
ATOM 714 C CA . GLU A 1 88 ? 2.059 -9.345 -5.453 1.00 92.50 88 GLU A CA 1
ATOM 715 C C . GLU A 1 88 ? 3.410 -8.842 -4.919 1.00 92.50 88 GLU A C 1
ATOM 717 O O . GLU A 1 88 ? 4.124 -8.122 -5.632 1.00 92.50 88 GLU A O 1
ATOM 722 N N . PRO A 1 89 ? 3.822 -9.236 -3.697 1.00 91.56 89 PRO A N 1
ATOM 723 C CA . PRO A 1 89 ? 5.068 -8.777 -3.099 1.00 91.56 89 PRO A CA 1
ATOM 724 C C . PRO A 1 89 ? 6.299 -9.094 -3.952 1.00 91.56 89 PRO A C 1
ATOM 726 O O . PRO A 1 89 ? 6.468 -10.212 -4.445 1.00 91.56 89 PRO A O 1
ATOM 729 N N . VAL A 1 90 ? 7.256 -8.161 -3.987 1.00 91.19 90 VAL A N 1
ATOM 730 C CA . VAL A 1 90 ? 8.542 -8.305 -4.704 1.00 91.19 90 VAL A CA 1
ATOM 731 C C . VAL A 1 90 ? 9.310 -9.579 -4.311 1.00 91.19 90 VAL A C 1
ATOM 733 O O . VAL A 1 90 ? 10.044 -10.129 -5.125 1.00 91.19 90 VAL A O 1
ATOM 736 N N . ARG A 1 91 ? 9.133 -10.087 -3.079 1.00 88.06 91 ARG A N 1
ATOM 737 C CA . ARG A 1 91 ? 9.738 -11.360 -2.633 1.00 88.06 91 ARG A CA 1
ATOM 738 C C . ARG A 1 91 ? 9.247 -12.559 -3.456 1.00 88.06 91 ARG A C 1
ATOM 740 O O . ARG A 1 91 ? 10.020 -13.488 -3.661 1.00 88.06 91 ARG A O 1
ATOM 747 N N . LYS A 1 92 ? 7.976 -12.560 -3.872 1.00 88.00 92 LYS A N 1
ATOM 748 C CA . LYS A 1 92 ? 7.353 -13.646 -4.643 1.00 88.00 92 LYS A CA 1
ATOM 749 C C . LYS A 1 92 ? 7.509 -13.431 -6.147 1.00 88.00 92 LYS A C 1
ATOM 751 O O . LYS A 1 92 ? 7.778 -14.386 -6.866 1.00 88.00 92 LYS A O 1
ATOM 756 N N . ARG A 1 93 ? 7.336 -12.189 -6.609 1.00 90.44 93 ARG A N 1
ATOM 757 C CA . ARG A 1 93 ? 7.321 -11.820 -8.033 1.00 90.44 93 ARG A CA 1
ATOM 758 C C . ARG A 1 93 ? 8.226 -10.616 -8.309 1.00 90.44 93 ARG A C 1
ATOM 760 O O . ARG A 1 93 ? 7.739 -9.495 -8.462 1.00 90.44 93 ARG A O 1
ATOM 767 N N . PRO A 1 94 ? 9.558 -10.808 -8.339 1.00 89.94 94 PRO A N 1
ATOM 768 C CA . PRO A 1 94 ? 10.495 -9.721 -8.624 1.00 89.94 94 PRO A CA 1
ATOM 769 C C . PRO A 1 94 ? 10.380 -9.203 -10.067 1.00 89.94 94 PRO A C 1
ATOM 771 O O . PRO A 1 94 ? 10.694 -8.045 -10.331 1.00 89.94 94 PRO A O 1
ATOM 774 N N . ASP A 1 95 ? 9.896 -10.039 -10.985 1.00 92.94 95 ASP A N 1
ATOM 775 C CA . ASP A 1 95 ? 9.610 -9.714 -12.383 1.00 92.94 95 ASP A CA 1
ATOM 776 C C . ASP A 1 95 ? 8.526 -8.632 -12.528 1.00 92.94 95 ASP A C 1
ATOM 778 O O . ASP A 1 95 ? 8.637 -7.756 -13.383 1.00 92.94 95 ASP A O 1
ATOM 782 N N . LEU A 1 96 ? 7.536 -8.621 -11.628 1.00 93.19 96 LEU A N 1
ATOM 783 C CA . LEU A 1 96 ? 6.427 -7.658 -11.623 1.00 93.19 96 LEU A CA 1
ATOM 784 C C . LEU A 1 96 ? 6.701 -6.408 -10.770 1.00 93.19 96 LEU A C 1
ATOM 786 O O . LEU A 1 96 ? 5.796 -5.619 -10.498 1.00 93.19 96 LEU A O 1
ATOM 790 N N . ALA A 1 97 ? 7.939 -6.196 -10.315 1.00 91.88 97 ALA A N 1
ATOM 791 C CA . ALA A 1 97 ? 8.255 -5.133 -9.357 1.00 91.88 97 ALA A CA 1
ATOM 792 C C . ALA A 1 97 ? 8.029 -3.702 -9.891 1.00 91.88 97 ALA A C 1
ATOM 794 O O . ALA A 1 97 ? 7.852 -2.775 -9.096 1.00 91.88 97 ALA A O 1
ATOM 795 N N . TYR A 1 98 ? 8.050 -3.518 -11.214 1.00 94.19 98 TYR A N 1
ATOM 796 C CA . TYR A 1 98 ? 7.835 -2.231 -11.889 1.00 94.19 98 TYR A CA 1
ATOM 797 C C . TYR A 1 98 ? 6.619 -2.231 -12.822 1.00 94.19 98 TYR A C 1
ATOM 799 O O . TYR A 1 98 ? 6.466 -1.297 -13.609 1.00 94.19 98 TYR A O 1
ATOM 807 N N . ASP A 1 99 ? 5.794 -3.274 -12.773 1.00 95.69 99 ASP A N 1
ATOM 808 C CA . ASP A 1 99 ? 4.583 -3.347 -13.579 1.00 95.69 99 ASP A CA 1
ATOM 809 C C . ASP A 1 99 ? 3.491 -2.477 -12.930 1.00 95.69 99 ASP A C 1
ATOM 811 O O . ASP A 1 99 ? 3.118 -2.753 -11.787 1.00 95.69 99 ASP A O 1
ATOM 815 N N . PRO A 1 100 ? 2.967 -1.433 -13.603 1.00 94.06 100 PRO A N 1
ATOM 816 C CA . PRO A 1 100 ? 1.881 -0.622 -13.057 1.00 94.06 100 PRO A CA 1
ATOM 817 C C . PRO A 1 100 ? 0.623 -1.441 -12.737 1.00 94.06 100 PRO A C 1
ATOM 819 O O . PRO A 1 100 ? 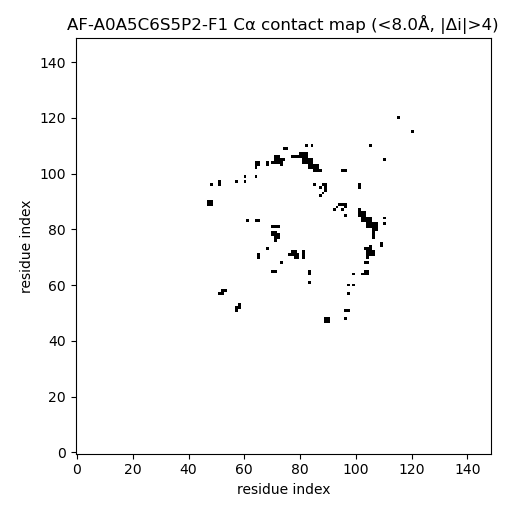-0.111 -1.063 -11.826 1.00 94.06 100 PRO A O 1
ATOM 822 N N . ALA A 1 101 ? 0.364 -2.554 -13.431 1.00 95.69 101 ALA A N 1
ATOM 823 C CA . ALA A 1 101 ? -0.773 -3.427 -13.140 1.00 95.69 101 ALA A CA 1
ATOM 824 C C . ALA A 1 101 ? -0.618 -4.169 -11.803 1.00 95.69 101 ALA A C 1
ATOM 826 O O . ALA A 1 101 ? -1.614 -4.489 -11.165 1.00 95.69 101 ALA A O 1
ATOM 827 N N . ASN A 1 102 ? 0.620 -4.384 -11.344 1.00 96.50 102 ASN A N 1
ATOM 828 C CA . ASN A 1 102 ? 0.926 -4.980 -10.042 1.00 96.50 102 ASN A CA 1
ATOM 829 C C . ASN A 1 102 ? 1.022 -3.931 -8.916 1.00 96.50 102 ASN A C 1
ATOM 831 O O . ASN A 1 102 ? 1.464 -4.240 -7.811 1.00 96.50 102 ASN A O 1
ATOM 835 N N . LEU A 1 103 ? 0.655 -2.676 -9.180 1.00 96.56 103 LEU A N 1
ATOM 836 C CA . LEU A 1 103 ? 0.741 -1.579 -8.221 1.00 96.56 103 LEU A CA 1
ATOM 837 C C . LEU A 1 103 ? -0.629 -0.980 -7.937 1.00 96.56 103 LEU A C 1
ATOM 839 O O . LEU A 1 103 ? -1.455 -0.836 -8.838 1.00 96.56 103 LEU A O 1
ATOM 843 N N . GLN A 1 104 ? -0.835 -0.574 -6.689 1.00 96.94 104 GLN A N 1
ATOM 844 C CA . GLN A 1 104 ? -2.084 0.019 -6.221 1.00 96.94 104 GLN A CA 1
ATOM 845 C C . GLN A 1 104 ? -1.841 1.134 -5.202 1.00 96.94 104 GLN A C 1
ATOM 847 O O . GLN A 1 104 ? -0.937 1.045 -4.365 1.00 96.94 104 GLN A O 1
ATOM 852 N N . ALA A 1 105 ? -2.666 2.180 -5.240 1.00 97.81 105 ALA A N 1
ATOM 853 C CA . ALA A 1 105 ? -2.706 3.198 -4.200 1.00 97.81 105 ALA A CA 1
ATOM 854 C C . ALA A 1 105 ? -3.555 2.724 -3.007 1.00 97.81 105 ALA A C 1
ATOM 856 O O . ALA A 1 105 ? -4.763 2.523 -3.123 1.00 97.81 105 ALA A O 1
ATOM 857 N N . LEU A 1 106 ? -2.939 2.588 -1.832 1.00 97.69 106 LEU A N 1
ATOM 858 C CA . LEU A 1 106 ? -3.611 2.215 -0.586 1.00 97.69 106 LEU A CA 1
ATOM 859 C C . LEU A 1 106 ? -3.407 3.263 0.504 1.00 97.69 106 LEU A C 1
ATOM 861 O O . LEU A 1 106 ? -2.354 3.890 0.611 1.00 97.69 106 LEU A O 1
ATOM 865 N N . CYS A 1 107 ? -4.404 3.431 1.369 1.00 97.56 107 CYS A N 1
ATOM 866 C CA . CYS A 1 107 ? -4.217 4.176 2.608 1.00 97.56 107 CYS A CA 1
ATOM 867 C C . CYS A 1 107 ? -3.465 3.319 3.655 1.00 97.56 107 CYS A C 1
ATOM 869 O O . CYS A 1 107 ? -3.447 2.088 3.555 1.00 97.56 107 CYS A O 1
ATOM 871 N N . PRO A 1 108 ? -2.858 3.932 4.691 1.00 96.12 108 PRO A N 1
ATOM 872 C CA . PRO A 1 108 ? -2.044 3.217 5.675 1.00 96.12 108 PRO A CA 1
ATOM 873 C C . PRO A 1 108 ? -2.783 2.102 6.422 1.00 96.12 108 PRO A C 1
ATOM 875 O O . PRO A 1 108 ? -2.166 1.098 6.776 1.00 96.12 108 PRO A O 1
ATOM 878 N N . SER A 1 109 ? -4.089 2.254 6.664 1.00 94.94 109 SER A N 1
ATOM 879 C CA . SER A 1 109 ? -4.902 1.230 7.330 1.00 94.94 109 SER A CA 1
ATOM 880 C C . SER A 1 109 ? -5.090 -0.002 6.445 1.00 94.94 109 SER A C 1
ATOM 882 O O . SER A 1 109 ? -4.809 -1.109 6.900 1.00 94.94 109 SER A O 1
ATOM 884 N N . CYS A 1 110 ? -5.480 0.184 5.180 1.00 96.12 110 CYS A N 1
ATOM 885 C CA . CYS A 1 110 ? -5.649 -0.907 4.217 1.00 96.12 110 CYS A CA 1
ATOM 886 C C . CYS A 1 110 ? -4.312 -1.595 3.907 1.00 96.12 110 CYS A C 1
ATOM 888 O O . CYS A 1 110 ? -4.228 -2.820 3.919 1.00 96.12 110 CYS A O 1
ATOM 890 N N . HIS A 1 111 ? -3.236 -0.822 3.729 1.00 95.00 111 HIS A N 1
ATOM 891 C CA . HIS A 1 111 ? -1.895 -1.371 3.513 1.00 95.00 111 HIS A CA 1
ATOM 892 C C . HIS A 1 111 ? -1.413 -2.212 4.712 1.00 95.00 111 HIS A C 1
ATOM 894 O O . HIS A 1 111 ? -0.896 -3.320 4.541 1.00 95.00 111 HIS A O 1
ATOM 900 N N . SER A 1 112 ? -1.652 -1.739 5.941 1.00 92.06 112 SER A N 1
ATOM 901 C CA . SER A 1 112 ? -1.339 -2.511 7.150 1.00 92.06 112 SER A CA 1
ATOM 902 C C . SER A 1 112 ? -2.170 -3.793 7.225 1.00 92.06 112 SER A C 1
ATOM 904 O O . SER A 1 112 ? -1.614 -4.858 7.485 1.00 92.06 112 SER A O 1
ATOM 906 N N . ALA A 1 113 ? -3.480 -3.716 6.969 1.00 91.12 113 ALA A N 1
ATOM 907 C CA . ALA A 1 113 ? -4.376 -4.872 6.980 1.00 91.12 113 ALA A CA 1
ATOM 908 C C . ALA A 1 113 ? -3.926 -5.952 5.985 1.00 91.12 113 ALA A C 1
ATOM 910 O O . ALA A 1 113 ? -3.800 -7.116 6.365 1.00 91.12 113 ALA A O 1
ATOM 911 N N . LYS A 1 114 ? -3.571 -5.559 4.758 1.00 91.25 114 LYS A N 1
ATOM 912 C CA . LYS A 1 114 ? -2.977 -6.459 3.765 1.00 91.25 114 LYS A CA 1
ATOM 913 C C . LYS A 1 114 ? -1.687 -7.102 4.280 1.00 91.25 114 LYS A C 1
ATOM 915 O O . LYS A 1 114 ? -1.576 -8.324 4.285 1.00 91.25 114 LYS A O 1
ATOM 920 N N . THR A 1 115 ? -0.748 -6.300 4.786 1.00 89.50 115 THR A N 1
ATOM 921 C CA . THR A 1 115 ? 0.529 -6.805 5.327 1.00 89.50 115 THR A CA 1
ATOM 922 C C . THR A 1 115 ? 0.300 -7.828 6.446 1.00 89.50 115 THR A C 1
ATOM 924 O O . THR A 1 115 ? 0.992 -8.841 6.528 1.00 89.50 115 THR A O 1
ATOM 927 N N . HIS A 1 116 ? -0.687 -7.594 7.315 1.00 87.62 116 HIS A N 1
ATOM 928 C CA . HIS A 1 116 ? -1.052 -8.525 8.382 1.00 87.62 116 HIS A CA 1
ATOM 929 C C . HIS A 1 116 ? -1.485 -9.895 7.844 1.00 87.62 116 HIS A C 1
ATOM 931 O O . HIS A 1 116 ? -1.071 -10.918 8.400 1.00 87.62 116 HIS A O 1
ATOM 937 N N . VAL A 1 117 ? -2.276 -9.905 6.767 1.00 87.12 117 VAL A N 1
ATOM 938 C CA . VAL A 1 117 ? -2.713 -11.125 6.077 1.00 87.12 117 VAL A CA 1
ATOM 939 C C . VAL A 1 117 ? -1.528 -11.818 5.401 1.00 87.12 117 VAL A C 1
ATOM 941 O O . VAL A 1 117 ? -1.339 -13.016 5.591 1.00 87.12 117 VAL A O 1
ATOM 944 N N . GLU A 1 118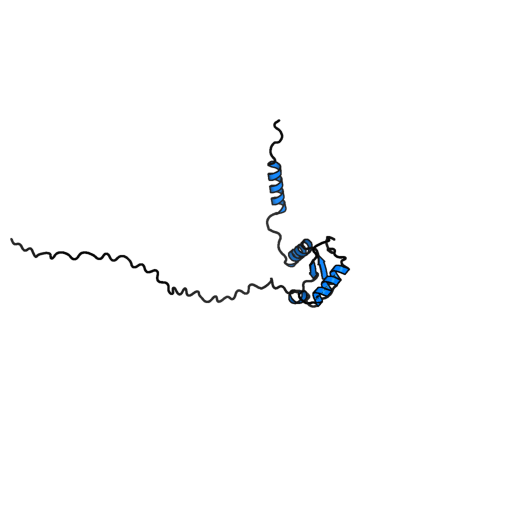 ? -0.677 -11.077 4.687 1.00 86.56 118 GLU A N 1
ATOM 945 C CA . GLU A 1 118 ? 0.483 -11.631 3.970 1.00 86.56 118 GLU A CA 1
ATOM 946 C C . GLU A 1 118 ? 1.529 -12.267 4.888 1.00 86.56 118 GLU A C 1
ATOM 948 O O . GLU A 1 118 ? 2.104 -13.304 4.558 1.00 86.56 118 GLU A O 1
ATOM 953 N N . VAL A 1 119 ? 1.775 -11.654 6.047 1.00 83.94 119 V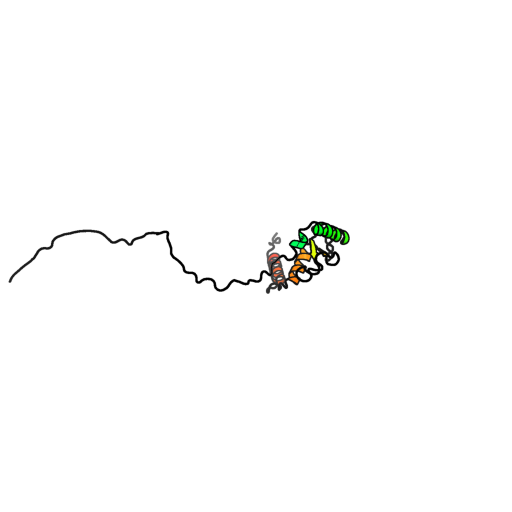AL A N 1
ATOM 954 C CA . VAL A 1 119 ? 2.698 -12.175 7.067 1.00 83.94 119 VAL A CA 1
ATOM 955 C C . VAL A 1 119 ? 2.070 -13.350 7.836 1.00 83.94 119 VAL A C 1
ATOM 957 O O . VAL A 1 119 ? 2.755 -14.026 8.602 1.00 83.94 119 VAL A O 1
ATOM 960 N N . GLY A 1 120 ? 0.773 -13.621 7.648 1.00 84.19 120 GLY A N 1
ATOM 961 C CA . GLY A 1 120 ? 0.064 -14.693 8.346 1.00 84.19 120 GLY A CA 1
ATOM 962 C C . GLY A 1 120 ? 0.001 -14.459 9.854 1.00 84.19 120 GLY A C 1
ATOM 963 O O . GLY A 1 120 ? 0.051 -15.406 10.644 1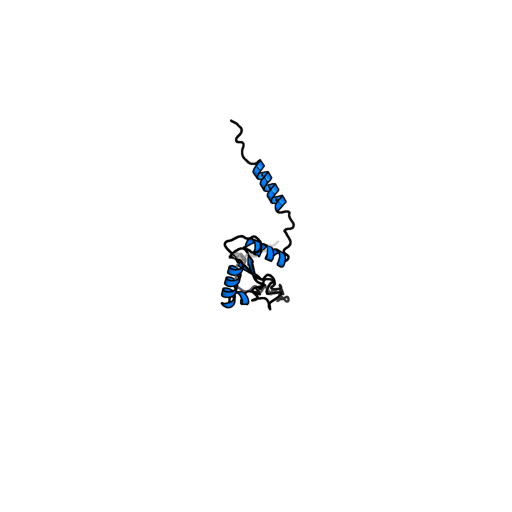.00 84.19 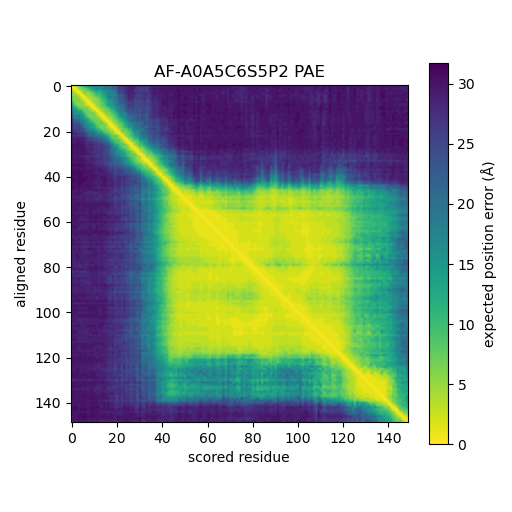120 GLY A O 1
ATOM 964 N N . ARG A 1 121 ? -0.052 -13.191 10.287 1.00 79.06 121 ARG A N 1
ATOM 965 C CA . ARG A 1 121 ? -0.063 -12.869 11.714 1.00 79.06 121 ARG A CA 1
ATOM 966 C C . ARG A 1 121 ? -1.389 -13.333 12.305 1.00 79.06 121 ARG A C 1
ATOM 968 O O . ARG A 1 121 ? -2.432 -12.752 12.020 1.00 79.06 121 ARG A O 1
ATOM 975 N N . LYS A 1 122 ? -1.337 -14.369 13.148 1.00 78.38 122 LYS A N 1
ATOM 976 C CA . LYS A 1 122 ? -2.518 -14.866 13.861 1.00 78.38 122 LYS A CA 1
ATOM 977 C C . LYS A 1 122 ? -3.157 -13.725 14.665 1.00 78.38 122 LYS A C 1
ATOM 979 O O . LYS A 1 122 ? -2.414 -12.927 15.257 1.00 78.38 122 LYS A O 1
ATOM 984 N N . PRO A 1 123 ? -4.500 -13.637 14.710 1.00 75.44 123 PRO A N 1
ATOM 985 C CA . PRO A 1 123 ? -5.152 -12.741 15.648 1.00 75.44 123 PRO A CA 1
ATOM 986 C C . PRO A 1 123 ? -4.696 -13.093 17.074 1.00 75.44 123 PRO A C 1
ATOM 988 O O . PRO A 1 123 ? -4.320 -14.242 17.336 1.00 75.44 123 PRO A O 1
ATOM 991 N N . PRO A 1 124 ? -4.655 -12.112 17.993 1.00 76.75 124 PRO A N 1
ATOM 992 C CA . PRO A 1 124 ? -4.360 -12.401 19.390 1.00 76.75 124 PRO A CA 1
ATOM 993 C C . PRO A 1 124 ? -5.309 -13.488 19.908 1.00 76.75 124 PRO A C 1
ATOM 995 O O . PRO A 1 124 ? -6.472 -13.530 19.524 1.00 76.75 124 PRO A O 1
ATOM 998 N N . ALA A 1 125 ? -4.801 -14.366 20.776 1.00 77.50 125 ALA A N 1
ATOM 999 C CA . ALA A 1 125 ? -5.579 -15.488 21.303 1.00 77.50 125 ALA A CA 1
ATOM 1000 C C . ALA A 1 125 ? -6.769 -15.049 22.178 1.00 77.50 125 ALA A C 1
ATOM 1002 O O . ALA A 1 125 ? -7.695 -15.828 22.370 1.00 77.50 125 ALA A O 1
ATOM 1003 N N . TYR A 1 126 ? -6.740 -13.823 22.713 1.00 83.00 126 TYR A N 1
ATOM 1004 C CA . TYR A 1 126 ? -7.841 -13.255 23.487 1.00 83.00 126 TYR A CA 1
ATOM 1005 C C . TYR A 1 126 ? -8.801 -12.464 22.594 1.00 83.00 126 TYR A C 1
ATOM 1007 O O . TYR A 1 126 ? -8.377 -11.787 21.650 1.00 83.00 126 TYR A O 1
ATOM 1015 N N . ASP A 1 127 ? -10.088 -12.485 22.949 1.00 83.19 127 ASP A N 1
ATOM 1016 C CA . ASP A 1 127 ? -11.095 -11.658 22.297 1.00 83.19 127 ASP A CA 1
ATOM 1017 C C . ASP A 1 127 ? -10.914 -10.182 22.682 1.00 83.19 127 ASP A C 1
ATOM 1019 O O . ASP A 1 127 ? -11.320 -9.705 23.745 1.00 83.19 127 ASP A O 1
ATOM 1023 N N . ARG A 1 128 ? -10.262 -9.436 21.788 1.00 81.12 128 ARG A N 1
ATOM 1024 C CA . ARG A 1 128 ? -10.055 -7.995 21.946 1.00 81.12 128 ARG A CA 1
ATOM 1025 C C . ARG A 1 128 ? -11.380 -7.221 21.938 1.00 81.12 128 ARG A C 1
ATOM 1027 O O . ARG A 1 128 ? -11.423 -6.140 22.525 1.00 81.12 128 ARG A O 1
ATOM 1034 N N . GLN A 1 129 ? -12.416 -7.719 21.260 1.00 81.25 129 GLN A N 1
ATOM 1035 C CA . GLN A 1 129 ? -13.725 -7.064 21.224 1.00 81.25 129 GLN A CA 1
ATOM 1036 C C . GLN A 1 129 ? -14.454 -7.280 22.546 1.00 81.25 129 GLN A C 1
ATOM 1038 O O . GLN A 1 129 ? -14.884 -6.298 23.139 1.00 81.25 129 GLN A O 1
ATOM 1043 N N . GLY A 1 130 ? -14.461 -8.510 23.064 1.00 87.19 130 GLY A N 1
ATOM 1044 C CA . GLY A 1 130 ? -14.991 -8.833 24.388 1.00 87.19 130 GLY A CA 1
ATOM 1045 C C . GLY A 1 130 ? -14.351 -8.007 25.502 1.00 87.19 130 GLY A C 1
ATOM 1046 O O . GLY A 1 130 ? -15.060 -7.413 26.307 1.00 87.19 130 GLY A O 1
ATOM 1047 N N . TRP A 1 131 ? -13.019 -7.860 25.507 1.00 87.06 131 TRP A N 1
ATOM 1048 C CA . TRP A 1 131 ? -12.355 -7.003 26.500 1.00 87.06 131 TRP A CA 1
ATOM 1049 C C . TRP A 1 131 ? -12.746 -5.526 26.361 1.00 87.06 131 TRP A C 1
ATOM 1051 O O . TRP A 1 131 ? -13.008 -4.861 27.358 1.00 87.06 131 TRP A O 1
ATOM 1061 N N . ARG A 1 132 ? -12.821 -5.000 25.129 1.00 87.56 132 ARG A N 1
ATOM 1062 C CA . ARG A 1 132 ? -13.291 -3.625 24.896 1.00 87.56 132 ARG A CA 1
ATOM 1063 C C . ARG A 1 132 ? -14.726 -3.426 25.363 1.00 87.56 132 ARG A C 1
ATOM 1065 O O . ARG A 1 132 ? -14.992 -2.408 25.986 1.00 87.56 132 ARG A O 1
ATOM 1072 N N . GLN A 1 133 ? -15.614 -4.370 25.064 1.00 88.62 133 GLN A N 1
ATOM 1073 C CA . GLN A 1 133 ? -17.015 -4.313 25.462 1.00 88.62 133 GLN A CA 1
ATOM 1074 C C . GLN A 1 133 ? -17.140 -4.306 26.984 1.00 88.62 133 GLN A C 1
ATOM 1076 O O . GLN A 1 133 ? -17.790 -3.418 27.520 1.00 88.62 133 GLN A O 1
ATOM 1081 N N . ALA A 1 134 ? -16.432 -5.208 27.667 1.00 89.38 134 ALA A N 1
ATOM 1082 C CA . ALA A 1 134 ? -16.401 -5.256 29.125 1.00 89.38 134 ALA A CA 1
ATOM 1083 C C . ALA A 1 134 ? -15.883 -3.942 29.735 1.00 89.38 134 ALA A C 1
ATOM 1085 O O . ALA A 1 134 ? -16.435 -3.449 30.710 1.00 89.38 134 ALA A O 1
ATOM 1086 N N . VAL A 1 135 ? -14.846 -3.331 29.148 1.00 90.69 135 VAL A N 1
ATOM 1087 C CA . VAL A 1 135 ? -14.360 -2.014 29.594 1.00 90.69 135 VAL A CA 1
ATOM 1088 C C . VAL A 1 135 ? -15.403 -0.921 29.356 1.00 90.69 135 VAL A C 1
ATOM 1090 O O . VAL A 1 135 ? -15.604 -0.090 30.232 1.00 90.69 135 VAL A O 1
ATOM 1093 N N . VAL A 1 136 ? -16.061 -0.898 28.194 1.00 89.69 136 VAL A N 1
ATOM 1094 C CA . VAL A 1 136 ? -17.113 0.086 27.884 1.00 89.69 136 VAL A CA 1
ATOM 1095 C C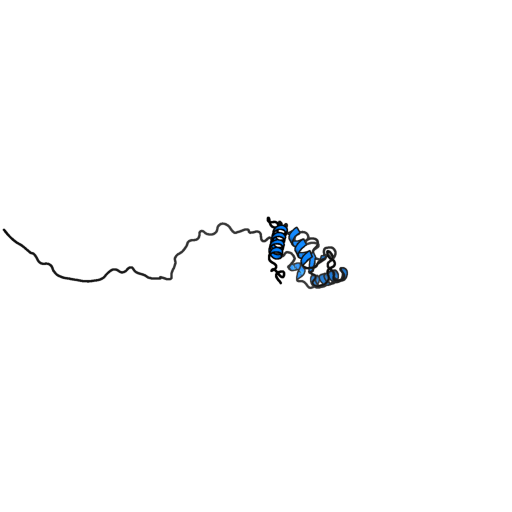 . VAL A 1 136 ? -18.284 -0.040 28.856 1.00 89.69 136 VAL A C 1
ATOM 1097 O O . VAL A 1 136 ? -18.748 0.973 29.366 1.00 89.69 136 VAL A O 1
ATOM 1100 N N . GLU A 1 137 ? -18.724 -1.263 29.135 1.00 90.31 137 GLU A N 1
ATOM 1101 C CA . GLU A 1 137 ? -19.789 -1.573 30.091 1.00 90.31 137 GLU A CA 1
ATOM 1102 C C . GLU A 1 137 ? -19.427 -1.095 31.503 1.00 90.31 137 GLU A C 1
ATOM 1104 O O . GLU A 1 137 ? -20.139 -0.266 32.063 1.00 90.31 137 GLU A O 1
ATOM 1109 N N . LEU A 1 138 ? -18.248 -1.472 32.013 1.00 91.19 138 LEU A N 1
ATOM 1110 C CA . LEU A 1 138 ? -17.754 -1.010 33.316 1.00 91.19 138 LEU A CA 1
ATOM 1111 C C . LEU A 1 138 ? -17.653 0.521 33.415 1.00 91.19 138 LEU A C 1
ATOM 1113 O O . LEU A 1 138 ? -17.879 1.086 34.481 1.00 91.19 138 LEU A O 1
ATOM 1117 N N . MET A 1 139 ? -17.287 1.206 32.328 1.00 86.44 139 MET A N 1
ATOM 1118 C CA . MET A 1 139 ? -17.198 2.672 32.301 1.00 86.44 139 MET A CA 1
ATOM 1119 C C . MET A 1 139 ? -18.577 3.335 32.232 1.00 86.44 139 MET A C 1
ATOM 1121 O O . MET A 1 139 ? -18.764 4.401 32.816 1.00 86.44 139 MET A O 1
ATOM 1125 N N . ALA A 1 140 ? -19.542 2.718 31.546 1.00 79.62 140 ALA A N 1
ATOM 1126 C CA . ALA A 1 140 ? -20.925 3.186 31.505 1.00 79.62 140 ALA A CA 1
ATOM 1127 C C . ALA A 1 140 ? -21.605 3.060 32.879 1.00 79.62 140 ALA A C 1
ATOM 1129 O O . ALA A 1 140 ? -22.360 3.942 33.271 1.00 79.62 140 ALA A O 1
ATOM 1130 N N . GLU A 1 141 ? -21.283 2.014 33.641 1.00 67.94 141 GLU A N 1
ATOM 1131 C CA . GLU A 1 141 ? -21.778 1.811 35.010 1.00 67.94 141 GLU A CA 1
ATOM 1132 C C . GLU A 1 141 ? -21.192 2.806 36.031 1.00 67.94 141 GLU A C 1
ATOM 1134 O O . GLU A 1 141 ? -21.763 3.008 37.101 1.00 67.94 141 GLU A O 1
ATOM 1139 N N . GLN A 1 142 ? -20.063 3.452 35.715 1.00 64.56 142 GLN A N 1
ATOM 1140 C CA . GLN A 1 142 ? -19.343 4.364 36.614 1.00 64.56 142 GLN A CA 1
ATOM 1141 C C . GLN A 1 142 ? -19.664 5.852 36.397 1.00 64.56 142 GLN A C 1
ATOM 1143 O O . GLN A 1 142 ? -19.057 6.708 37.046 1.00 64.56 142 GLN A O 1
ATOM 1148 N N . THR A 1 143 ? -20.605 6.205 35.514 1.00 57.00 143 THR A N 1
ATOM 1149 C CA . THR A 1 143 ? -21.014 7.610 35.354 1.00 57.00 143 THR A CA 1
ATOM 1150 C C . THR A 1 143 ? -21.733 8.103 36.619 1.00 57.00 143 THR A C 1
ATOM 1152 O O . THR A 1 143 ? -22.706 7.472 37.036 1.00 57.00 143 THR A O 1
ATOM 1155 N N . PRO A 1 144 ? -21.275 9.197 37.259 1.00 61.16 144 PRO A N 1
ATOM 1156 C CA . PRO A 1 144 ? -21.758 9.595 38.572 1.00 61.16 144 PRO A CA 1
ATOM 1157 C C . PRO A 1 144 ? -23.199 10.111 38.544 1.00 61.16 144 PRO A C 1
ATOM 1159 O O . PRO A 1 144 ? -23.678 10.707 37.583 1.00 61.16 144 PRO A O 1
ATOM 1162 N N . VAL A 1 145 ? -23.854 9.857 39.671 1.00 62.12 145 VAL A N 1
ATOM 1163 C CA . VAL A 1 145 ? -25.247 10.110 40.031 1.00 62.12 145 VAL A CA 1
ATOM 1164 C C . VAL A 1 145 ? -25.604 11.603 39.927 1.00 62.12 145 VAL A C 1
ATOM 1166 O O . VAL A 1 145 ? -25.515 12.335 40.906 1.00 62.12 145 VAL A O 1
ATOM 1169 N N . GLU A 1 146 ? -26.076 12.065 38.768 1.00 57.50 146 GLU A N 1
ATOM 1170 C CA . GLU A 1 146 ? -26.769 13.363 38.626 1.00 57.50 146 GLU A CA 1
ATOM 1171 C C . GLU A 1 146 ? -28.281 13.203 38.896 1.00 57.50 146 GLU A C 1
ATOM 1173 O O . GLU A 1 146 ? -29.132 13.712 38.169 1.00 57.50 146 GLU A O 1
ATOM 1178 N N . GLN A 1 147 ? -28.639 12.425 39.920 1.00 57.50 147 GLN A N 1
ATOM 1179 C CA . GLN A 1 147 ? -30.024 12.212 40.352 1.00 57.50 147 GLN A CA 1
ATOM 1180 C C . GLN A 1 147 ? -30.091 12.077 41.875 1.00 57.50 147 GLN A C 1
ATOM 1182 O O . GLN A 1 147 ? -30.497 11.058 42.420 1.00 57.50 147 GLN A O 1
ATOM 1187 N N . MET A 1 148 ? -29.666 13.124 42.578 1.00 46.03 148 MET A N 1
ATOM 1188 C CA . MET A 1 148 ? -30.154 13.390 43.931 1.00 46.03 148 MET A CA 1
ATOM 1189 C C . MET A 1 148 ? -30.220 14.905 44.136 1.00 46.03 148 MET A C 1
ATOM 1191 O O . MET A 1 148 ? -29.352 15.511 44.762 1.00 46.03 148 MET A O 1
ATOM 1195 N N . ARG A 1 149 ? -31.227 15.519 43.512 1.00 53.78 149 ARG A N 1
ATOM 1196 C CA . ARG A 1 149 ? -31.695 16.878 43.789 1.00 53.78 149 ARG A CA 1
ATOM 1197 C C . ARG A 1 149 ? -33.155 16.812 44.195 1.00 53.78 149 ARG A C 1
ATOM 1199 O O . ARG A 1 149 ? -33.878 16.012 43.561 1.00 53.78 149 ARG A O 1
#

Sequence (149 aa):
MPSWRRRVPLAASTRRQQPCWPWRRGSGCWRHPPASGGSTLRNDFTRYSRHVTRGPRWKALRMAVMERDGFKCVDCGARGRLECDHIEPVRKRPDLAYDPANLQALCPSCHSAKTHVEVGRKPPAYDRQGWRQAVVELMAEQTPVEQMR

InterPro domains:
  IPR002711 HNH endonuclease [PF01844] (73-116)
  IPR003615 HNH nuclease [SM00507] (60-112)
  IPR003615 HNH nuclease [cd00085] (61-115)

Foldseek 3Di:
DDDDDDDDDDDDDDDDPDDDDDPDDDDPPPPDPPPPCDPPPPPPVPPLCPVVCPDPLNVVLVVVQCVVQVQAAPPPRDHDDWDKDFLDDCVVCVVCSNPSVRIGIHDPVVVVVVVCVVVVPDDPPDDPVVVVVVVVVVVVVPDDDPPDD

Solvent-accessible surface area (backbone atoms only — not comparable to full-atom values): 9928 Å² total; per-residue (Å²): 137,79,88,81,92,80,84,86,83,82,85,85,81,85,77,81,84,70,82,84,81,71,95,68,90,75,85,81,79,76,77,67,73,78,78,89,64,79,79,79,69,74,72,82,80,63,68,68,52,57,75,59,66,70,40,70,70,36,56,54,50,47,50,53,45,33,57,74,49,67,59,24,14,76,86,80,60,53,69,73,78,68,44,78,43,56,76,60,48,41,81,81,36,60,88,48,66,82,40,68,90,36,44,44,32,27,30,67,66,59,48,49,54,50,50,40,59,76,71,61,62,72,74,71,96,62,63,66,63,61,55,50,49,53,51,51,51,58,54,63,72,64,62,77,83,90,79,85,128